Protein AF-A0A529MMJ0-F1 (afdb_monomer)

Structure (mmCIF, N/CA/C/O backbone):
data_AF-A0A529MMJ0-F1
#
_entry.id   AF-A0A529MMJ0-F1
#
loop_
_atom_site.group_PDB
_atom_site.id
_atom_site.type_symbol
_atom_site.label_atom_id
_atom_site.label_alt_id
_atom_site.label_comp_id
_atom_site.label_asym_id
_atom_site.label_entity_id
_atom_site.label_seq_id
_atom_site.pdbx_PDB_ins_code
_atom_site.Cartn_x
_atom_site.Cartn_y
_atom_site.Cartn_z
_atom_site.occupancy
_atom_site.B_iso_or_equiv
_atom_site.auth_seq_id
_atom_site.auth_comp_id
_atom_site.auth_asym_id
_atom_site.auth_atom_id
_atom_site.pdbx_PDB_model_num
ATOM 1 N N . ILE A 1 1 ? 1.155 5.588 1.147 1.00 91.12 1 ILE A N 1
ATOM 2 C CA . ILE A 1 1 ? 0.253 4.767 2.003 1.00 91.12 1 ILE A CA 1
ATOM 3 C C . ILE A 1 1 ? -0.084 3.428 1.357 1.00 91.12 1 ILE A C 1
ATOM 5 O O . ILE A 1 1 ? 0.559 2.470 1.730 1.00 91.12 1 ILE A O 1
ATOM 9 N N . LEU A 1 2 ? -1.007 3.308 0.387 1.00 94.44 2 LEU A N 1
ATOM 10 C CA . LEU A 1 2 ? -1.361 1.978 -0.161 1.00 94.44 2 LEU A CA 1
ATOM 11 C C . LEU A 1 2 ? -0.152 1.230 -0.742 1.00 94.44 2 LEU A C 1
ATOM 13 O O . LEU A 1 2 ? 0.080 0.087 -0.381 1.00 94.44 2 LEU A O 1
ATOM 17 N N . ARG A 1 3 ? 0.683 1.917 -1.533 1.00 91.31 3 ARG A N 1
ATOM 18 C CA . ARG A 1 3 ? 1.979 1.399 -2.005 1.00 91.31 3 ARG A CA 1
ATOM 19 C C . ARG A 1 3 ? 2.861 0.883 -0.861 1.00 91.31 3 ARG A C 1
ATOM 21 O O . ARG A 1 3 ? 3.504 -0.148 -0.989 1.00 91.31 3 ARG A O 1
ATOM 28 N N . ASP A 1 4 ? 2.902 1.622 0.242 1.00 89.62 4 ASP A N 1
ATOM 29 C CA . ASP A 1 4 ? 3.731 1.309 1.407 1.00 89.62 4 ASP A CA 1
ATOM 30 C C . ASP A 1 4 ? 3.208 0.108 2.191 1.00 89.62 4 ASP A C 1
ATOM 32 O O . ASP A 1 4 ? 3.997 -0.651 2.743 1.00 89.62 4 ASP A O 1
ATOM 36 N N . MET A 1 5 ? 1.887 -0.053 2.243 1.00 94.00 5 MET A N 1
ATOM 37 C CA . MET A 1 5 ? 1.242 -1.211 2.851 1.00 94.00 5 MET A CA 1
ATOM 38 C C . MET A 1 5 ? 1.456 -2.446 1.974 1.00 94.00 5 MET A C 1
ATOM 40 O O . MET A 1 5 ? 1.970 -3.439 2.463 1.00 94.00 5 MET A O 1
ATOM 44 N N . ILE A 1 6 ? 1.167 -2.338 0.673 1.00 94.00 6 ILE A N 1
ATOM 45 C CA . ILE A 1 6 ? 1.284 -3.428 -0.305 1.00 94.00 6 ILE A CA 1
ATOM 46 C C . ILE A 1 6 ? 2.733 -3.909 -0.417 1.00 94.00 6 ILE A C 1
ATOM 48 O O . ILE A 1 6 ? 3.012 -5.074 -0.195 1.00 94.00 6 ILE A O 1
ATOM 52 N N . PHE A 1 7 ? 3.683 -3.025 -0.733 1.00 89.94 7 PHE A N 1
ATOM 53 C CA . PHE A 1 7 ? 5.059 -3.440 -1.044 1.00 89.94 7 PHE A CA 1
ATOM 54 C C . PHE A 1 7 ? 6.037 -3.305 0.125 1.00 89.94 7 PHE A C 1
ATOM 56 O O . PHE A 1 7 ? 7.196 -3.708 0.011 1.00 89.94 7 PHE A O 1
ATOM 63 N N . GLY A 1 8 ? 5.621 -2.648 1.205 1.00 87.88 8 GLY A N 1
ATOM 64 C CA . GLY A 1 8 ? 6.449 -2.425 2.386 1.00 87.88 8 GLY A CA 1
ATOM 65 C C . GLY A 1 8 ? 5.962 -3.155 3.633 1.00 87.88 8 GLY A C 1
ATOM 66 O O . GLY A 1 8 ? 6.635 -3.032 4.653 1.00 87.88 8 GLY A O 1
ATOM 67 N N . GLY A 1 9 ? 4.813 -3.845 3.585 1.00 88.75 9 GLY A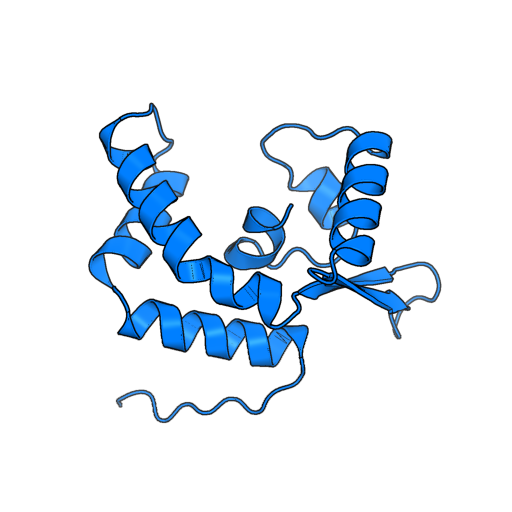 N 1
ATOM 68 C CA . GLY A 1 9 ? 4.238 -4.578 4.723 1.00 88.75 9 GLY A CA 1
ATOM 69 C C . GLY A 1 9 ? 3.905 -3.696 5.931 1.00 88.75 9 GLY A C 1
ATOM 70 O O . GLY A 1 9 ? 3.753 -4.183 7.047 1.00 88.75 9 GLY A O 1
ATOM 71 N N . ARG A 1 10 ? 3.843 -2.369 5.756 1.00 91.44 10 ARG A N 1
ATOM 72 C CA . ARG A 1 10 ? 3.678 -1.429 6.874 1.00 91.44 10 ARG A CA 1
ATOM 73 C C . ARG A 1 10 ? 2.225 -1.408 7.316 1.00 91.44 10 ARG A C 1
ATOM 75 O O . ARG A 1 10 ? 1.371 -0.929 6.577 1.00 91.44 10 ARG A O 1
ATOM 82 N N . ARG A 1 11 ? 1.942 -1.863 8.536 1.00 93.25 11 ARG A N 1
ATOM 83 C CA . ARG A 1 11 ? 0.561 -1.997 9.040 1.00 93.25 11 ARG A CA 1
ATOM 84 C C . ARG A 1 11 ? 0.272 -1.134 10.251 1.00 93.25 11 ARG A C 1
ATOM 86 O O . ARG A 1 11 ? -0.892 -0.914 10.581 1.00 93.25 11 ARG A O 1
ATOM 93 N N . HIS A 1 12 ? 1.299 -0.572 10.879 1.00 92.94 12 HIS A N 1
ATOM 94 C CA . HIS A 1 12 ? 1.130 0.340 12.002 1.00 92.94 12 HIS A CA 1
ATOM 95 C C . HIS A 1 12 ? 1.359 1.800 11.609 1.00 92.94 12 HIS A C 1
ATOM 97 O O . HIS A 1 12 ? 2.192 2.130 10.766 1.00 92.94 12 HIS A O 1
ATOM 103 N N . PHE A 1 13 ? 0.665 2.714 12.296 1.00 92.31 13 PHE A N 1
ATOM 104 C CA . PHE A 1 13 ? 0.787 4.157 12.053 1.00 92.31 13 PHE A CA 1
ATOM 105 C C . PHE A 1 13 ? 2.240 4.651 12.114 1.00 92.31 13 PHE A C 1
ATOM 107 O O . PHE A 1 13 ? 2.678 5.399 11.247 1.00 92.31 13 PHE A O 1
ATOM 114 N N . ARG A 1 14 ? 3.005 4.209 13.122 1.00 90.62 14 ARG A N 1
ATOM 115 C CA . ARG A 1 14 ? 4.411 4.613 13.295 1.00 90.62 14 ARG A CA 1
ATOM 116 C C . ARG A 1 14 ? 5.310 4.097 12.176 1.00 90.62 14 ARG A C 1
ATOM 118 O O . ARG A 1 14 ? 6.212 4.814 11.763 1.00 90.62 14 ARG A O 1
ATOM 125 N N . GLU A 1 15 ? 5.061 2.888 11.684 1.00 91.69 15 GLU A N 1
ATOM 126 C CA . GLU A 1 15 ? 5.812 2.318 10.562 1.00 91.69 15 GLU A CA 1
ATOM 127 C C . GLU A 1 15 ? 5.535 3.100 9.285 1.00 91.69 15 GLU A C 1
ATOM 129 O O . GLU A 1 15 ? 6.467 3.455 8.574 1.00 91.69 15 GLU A O 1
ATOM 134 N N . MET A 1 16 ? 4.267 3.427 9.020 1.00 91.81 16 MET A N 1
ATOM 135 C CA . MET A 1 16 ? 3.884 4.243 7.867 1.00 91.81 16 MET A CA 1
ATOM 136 C C . MET A 1 16 ? 4.441 5.666 7.947 1.00 91.81 16 MET A C 1
ATOM 138 O O . MET A 1 16 ? 4.878 6.200 6.933 1.00 91.81 16 MET A O 1
ATOM 142 N N . LEU A 1 17 ? 4.457 6.269 9.138 1.00 91.44 17 LEU A N 1
ATOM 143 C CA . LEU A 1 17 ? 5.017 7.602 9.347 1.00 91.44 17 LEU A CA 1
ATOM 144 C C . LEU A 1 17 ? 6.532 7.618 9.112 1.00 91.44 17 LEU A C 1
ATOM 146 O O . LEU A 1 17 ? 7.029 8.448 8.359 1.00 91.44 17 LEU A O 1
ATOM 150 N N . ASN A 1 18 ? 7.256 6.683 9.730 1.00 88.12 18 ASN A N 1
ATOM 151 C CA . ASN A 1 18 ? 8.718 6.645 9.673 1.00 88.12 18 ASN A CA 1
ATOM 152 C C . ASN A 1 18 ? 9.247 6.085 8.345 1.00 88.12 18 ASN A C 1
ATOM 154 O O . ASN A 1 18 ? 10.334 6.452 7.915 1.00 88.12 18 ASN A O 1
ATOM 158 N N . GLY A 1 19 ? 8.496 5.185 7.709 1.00 80.88 19 GLY A N 1
ATOM 159 C CA . GLY A 1 19 ? 8.851 4.553 6.439 1.00 80.88 19 GLY A CA 1
ATOM 160 C C . GLY A 1 19 ? 8.375 5.320 5.204 1.00 80.88 19 GLY A C 1
ATOM 161 O O . GLY A 1 19 ? 8.521 4.820 4.090 1.00 80.88 19 GLY A O 1
ATOM 162 N N . SER A 1 20 ? 7.774 6.501 5.377 1.00 77.81 20 SER A N 1
ATOM 163 C CA . SER A 1 20 ? 7.348 7.349 4.266 1.00 77.81 20 SER A CA 1
ATOM 164 C C . SER A 1 20 ? 8.556 8.014 3.613 1.00 77.81 20 SER A C 1
ATOM 166 O O . SER A 1 20 ? 9.067 9.007 4.126 1.00 77.81 20 SER A O 1
ATOM 168 N N . ILE A 1 21 ? 8.939 7.540 2.426 1.00 73.56 21 ILE A N 1
ATOM 169 C CA . ILE A 1 21 ? 10.027 8.122 1.618 1.00 73.56 21 ILE A CA 1
ATOM 170 C C . ILE A 1 21 ? 9.789 9.621 1.356 1.00 73.56 21 ILE A C 1
ATOM 172 O O . ILE A 1 21 ? 10.716 10.420 1.368 1.00 73.56 21 ILE A O 1
ATOM 176 N N . GLU A 1 22 ? 8.528 10.013 1.181 1.00 74.25 22 GLU A N 1
ATOM 177 C CA . GLU A 1 22 ? 8.112 11.387 0.869 1.00 74.25 22 GLU A CA 1
ATOM 178 C C . GLU A 1 22 ? 8.040 12.308 2.104 1.00 74.25 22 GLU A C 1
ATOM 180 O O . GLU A 1 22 ? 7.696 13.479 1.971 1.00 74.25 22 GLU A O 1
ATOM 185 N N . GLY A 1 23 ? 8.324 11.798 3.311 1.00 83.75 23 GLY A N 1
ATOM 186 C CA . GLY A 1 23 ? 8.264 12.585 4.548 1.00 83.75 23 GLY A CA 1
ATOM 187 C C . GLY A 1 23 ? 6.861 13.100 4.897 1.00 83.75 23 GLY A C 1
ATOM 188 O O . GLY A 1 23 ? 6.673 14.293 5.138 1.00 83.75 23 GLY A O 1
ATOM 189 N N . ILE A 1 24 ? 5.854 12.220 4.921 1.00 89.25 24 ILE A N 1
ATOM 190 C CA . ILE A 1 24 ? 4.470 12.604 5.224 1.00 89.25 24 ILE A CA 1
ATOM 191 C C . ILE A 1 24 ? 4.321 13.152 6.655 1.00 89.25 24 ILE A C 1
ATOM 193 O O . ILE A 1 24 ? 4.767 12.546 7.628 1.00 89.25 24 ILE A O 1
ATOM 197 N N . ALA A 1 25 ? 3.632 14.285 6.805 1.00 93.94 25 ALA A N 1
ATOM 198 C CA . ALA A 1 25 ? 3.272 14.808 8.121 1.00 93.94 25 ALA A CA 1
ATOM 199 C C . ALA A 1 25 ? 2.219 13.916 8.812 1.00 93.94 25 ALA A C 1
ATOM 201 O O . ALA A 1 25 ? 1.332 13.355 8.164 1.00 93.94 25 ALA A O 1
ATOM 202 N N . SER A 1 26 ? 2.276 13.811 10.143 1.00 93.81 26 SER A N 1
ATOM 203 C CA . SER A 1 26 ? 1.424 12.897 10.924 1.00 93.81 26 SER A CA 1
ATOM 204 C C . SER A 1 26 ? -0.077 13.178 10.785 1.00 93.81 26 SER A C 1
ATOM 206 O O . SER A 1 26 ? -0.868 12.243 10.667 1.00 93.81 26 SER A O 1
ATOM 208 N N . ASN A 1 27 ? -0.477 14.450 10.750 1.00 94.69 27 ASN A N 1
ATOM 209 C CA . ASN A 1 27 ? -1.866 14.862 10.542 1.00 94.69 27 ASN A CA 1
ATOM 210 C C . ASN A 1 27 ? -2.374 14.485 9.141 1.00 94.69 27 ASN A C 1
ATOM 212 O O . ASN A 1 27 ? -3.490 13.989 9.011 1.00 94.69 27 ASN A O 1
ATOM 216 N N . ILE A 1 28 ? -1.542 14.654 8.111 1.00 95.62 28 ILE A N 1
ATOM 217 C CA . ILE A 1 28 ? -1.868 14.272 6.733 1.00 95.62 28 ILE A CA 1
ATOM 218 C C . ILE A 1 28 ? -1.974 12.752 6.605 1.00 95.62 28 ILE A C 1
ATOM 220 O O . ILE A 1 28 ? -2.881 12.254 5.940 1.00 95.62 28 ILE A O 1
ATOM 224 N N . LEU A 1 29 ? -1.085 11.999 7.257 1.00 95.19 29 LEU A N 1
ATOM 225 C CA . LEU A 1 29 ? -1.182 10.541 7.303 1.00 95.19 29 LEU A CA 1
ATOM 226 C C . LEU A 1 29 ? -2.495 10.097 7.959 1.00 95.19 29 LEU A C 1
ATOM 228 O O . LEU A 1 29 ? -3.194 9.250 7.408 1.00 95.19 29 LEU A O 1
ATOM 232 N N . ALA A 1 30 ? -2.849 10.689 9.103 1.00 95.38 30 ALA A N 1
ATOM 233 C CA . ALA A 1 30 ? 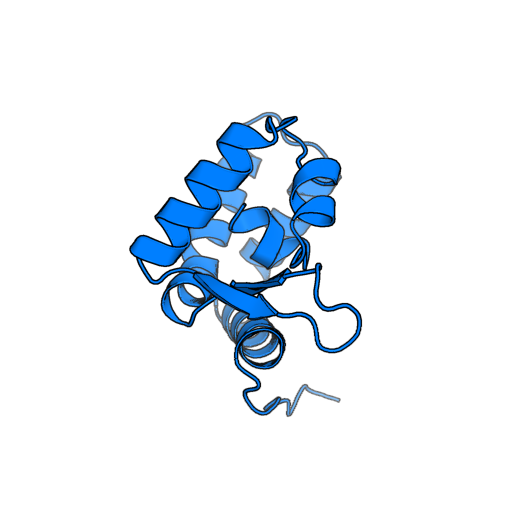-4.088 10.377 9.807 1.00 95.38 30 ALA A CA 1
ATOM 234 C C . ALA A 1 30 ? -5.332 10.664 8.948 1.00 95.38 30 ALA A C 1
ATOM 236 O O . ALA A 1 30 ? -6.212 9.808 8.852 1.00 95.38 30 ALA A O 1
ATOM 237 N N . ASP A 1 31 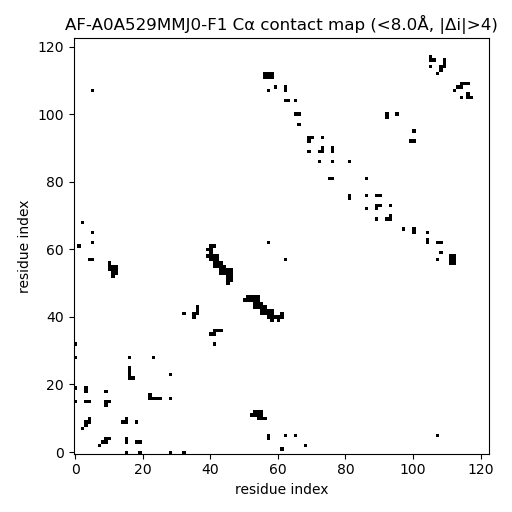? -5.378 11.822 8.285 1.00 97.25 31 ASP A N 1
ATOM 238 C CA . ASP A 1 31 ? -6.482 12.208 7.399 1.00 97.25 31 ASP A CA 1
ATOM 239 C C . ASP A 1 31 ? -6.618 11.260 6.199 1.00 97.25 31 ASP A C 1
ATOM 241 O O . ASP A 1 31 ? -7.697 10.739 5.913 1.00 97.25 31 ASP A O 1
ATOM 245 N N . ARG A 1 32 ? -5.502 10.929 5.541 1.00 96.62 32 ARG A N 1
ATOM 246 C CA . ARG A 1 32 ? -5.515 10.004 4.401 1.00 96.62 32 ARG A CA 1
ATOM 247 C C . ARG A 1 32 ? -5.904 8.585 4.802 1.00 96.62 32 ARG A C 1
ATOM 249 O O . ARG A 1 32 ? -6.641 7.942 4.061 1.00 96.62 32 ARG A O 1
ATOM 256 N N . LEU A 1 33 ? -5.442 8.095 5.954 1.00 96.75 33 LEU A N 1
ATOM 257 C CA . LEU A 1 33 ? -5.869 6.796 6.482 1.00 96.75 33 LEU A CA 1
ATOM 258 C C . LEU A 1 33 ? -7.368 6.794 6.777 1.00 96.75 33 LEU A C 1
ATOM 260 O O . LEU A 1 33 ? -8.052 5.843 6.408 1.00 96.75 33 LEU A O 1
ATOM 264 N N . LYS A 1 34 ? -7.889 7.867 7.386 1.00 97.31 34 LYS A N 1
ATOM 265 C CA . LYS A 1 34 ? -9.327 8.035 7.616 1.00 97.31 34 LYS A CA 1
ATOM 266 C C . LYS A 1 34 ? -10.109 7.957 6.307 1.00 97.31 34 LYS A C 1
ATOM 268 O O . LYS A 1 34 ? -11.012 7.136 6.198 1.00 97.31 34 LYS A O 1
ATOM 273 N N . ARG A 1 35 ? -9.696 8.717 5.293 1.00 98.19 35 ARG A N 1
ATOM 274 C CA . ARG A 1 35 ? -10.338 8.709 3.976 1.00 98.19 35 ARG A CA 1
ATOM 275 C C . ARG A 1 35 ? -10.292 7.338 3.299 1.00 98.19 35 ARG A C 1
ATOM 277 O O . ARG A 1 35 ? -11.270 6.921 2.694 1.00 98.19 35 ARG A O 1
ATOM 284 N N . LEU A 1 36 ? -9.172 6.621 3.391 1.00 98.19 36 LEU A N 1
ATOM 285 C CA . LEU A 1 36 ? -9.056 5.273 2.826 1.00 98.19 36 LEU A CA 1
ATOM 286 C C . LEU A 1 36 ? -9.967 4.259 3.537 1.00 98.19 36 LEU A C 1
ATOM 288 O O . LEU A 1 36 ? -10.494 3.366 2.879 1.00 98.19 36 LEU A O 1
ATOM 292 N N . MET A 1 37 ? -10.190 4.405 4.847 1.00 97.81 37 MET A N 1
ATOM 293 C CA . MET A 1 37 ? -11.180 3.597 5.572 1.00 97.81 37 MET A CA 1
ATOM 294 C C . MET A 1 37 ? -12.614 3.950 5.160 1.00 97.81 37 MET A C 1
ATOM 296 O O . MET A 1 37 ? -13.418 3.055 4.934 1.00 97.81 37 MET A O 1
ATOM 300 N N . GLU A 1 38 ? -12.931 5.239 5.005 1.00 98.12 38 GLU A N 1
ATOM 301 C CA . GLU A 1 38 ? -14.249 5.696 4.532 1.00 98.12 38 GLU A CA 1
ATOM 302 C C . GLU A 1 38 ? -14.569 5.196 3.117 1.00 98.12 38 GLU A C 1
ATOM 304 O O . GLU A 1 38 ? -15.713 4.870 2.818 1.00 98.12 38 GLU A O 1
ATOM 309 N N . LEU A 1 39 ? -13.552 5.087 2.258 1.00 98.25 39 LEU A N 1
ATOM 310 C CA . LEU A 1 39 ? -13.670 4.504 0.919 1.00 98.25 39 LEU A CA 1
ATOM 311 C C . LEU A 1 39 ? -13.745 2.969 0.922 1.00 98.25 39 LEU A C 1
ATOM 313 O O . LEU A 1 39 ? -13.857 2.376 -0.146 1.00 98.25 39 LEU A O 1
ATOM 317 N N . GLY A 1 40 ? -13.644 2.320 2.085 1.00 97.94 40 GLY A N 1
ATOM 318 C CA . GLY A 1 40 ? -13.649 0.863 2.197 1.00 97.94 40 GLY A CA 1
ATOM 319 C C . GLY A 1 40 ? -12.380 0.196 1.668 1.00 97.94 40 GLY A C 1
ATOM 320 O O . GLY A 1 40 ? -12.390 -1.002 1.426 1.00 97.94 40 GLY A O 1
ATOM 321 N N . MET A 1 41 ? -11.286 0.943 1.490 1.00 98.31 41 MET A N 1
ATOM 322 C CA . MET A 1 41 ? -10.008 0.392 1.028 1.00 98.31 41 MET A CA 1
ATOM 323 C C . MET A 1 41 ? -9.194 -0.210 2.174 1.00 98.31 41 MET A C 1
ATOM 325 O O . MET A 1 41 ? -8.441 -1.158 1.950 1.00 98.31 41 MET A O 1
ATOM 329 N N . LEU A 1 42 ? -9.353 0.311 3.392 1.00 98.31 42 LEU A N 1
ATOM 330 C CA . LEU A 1 42 ? -8.655 -0.156 4.588 1.00 98.31 42 LEU A CA 1
ATOM 331 C C . LEU A 1 42 ? -9.629 -0.495 5.713 1.00 98.31 42 LEU A C 1
ATOM 333 O O . LEU A 1 42 ? -10.653 0.164 5.877 1.00 98.31 42 LEU A O 1
ATOM 337 N N . THR A 1 43 ? -9.244 -1.450 6.553 1.00 97.19 43 THR A N 1
ATOM 338 C CA . THR A 1 43 ? -9.853 -1.671 7.869 1.00 97.19 43 THR A CA 1
ATOM 339 C C . THR A 1 43 ? -8.864 -1.328 8.978 1.00 97.19 43 THR A C 1
ATOM 341 O O . THR A 1 43 ? -7.653 -1.233 8.754 1.00 97.19 43 THR A O 1
ATOM 344 N N . LYS A 1 44 ? -9.388 -1.108 10.186 1.00 95.25 44 LYS A N 1
ATOM 345 C CA . LYS A 1 44 ? -8.605 -0.834 11.391 1.00 95.25 44 LYS A CA 1
ATOM 346 C C . LYS A 1 44 ? -9.080 -1.741 12.518 1.00 95.25 44 LYS A C 1
ATOM 348 O O . LYS A 1 44 ? -10.271 -1.762 12.817 1.00 95.25 44 LYS A O 1
ATOM 353 N N . ALA A 1 45 ? -8.143 -2.427 13.156 1.00 91.38 45 ALA A N 1
ATOM 354 C CA . ALA A 1 45 ? -8.372 -3.216 14.361 1.00 91.38 45 ALA A CA 1
ATOM 355 C C . ALA A 1 45 ? -7.404 -2.786 15.469 1.00 91.38 45 ALA A C 1
ATOM 357 O O . ALA A 1 45 ? -6.321 -2.263 15.188 1.00 91.38 45 ALA A O 1
ATOM 358 N N . ASP A 1 46 ? -7.792 -3.004 16.723 1.00 87.06 46 ASP A N 1
ATOM 359 C CA . ASP A 1 46 ? -6.875 -2.858 17.851 1.00 87.06 46 ASP A CA 1
ATOM 360 C C . ASP A 1 46 ? -5.846 -3.993 17.827 1.00 87.06 46 ASP A C 1
ATOM 362 O O . ASP A 1 46 ? -6.164 -5.140 17.511 1.00 87.06 46 ASP A O 1
ATOM 366 N N . ASP A 1 47 ? -4.600 -3.673 18.156 1.00 75.88 47 ASP A N 1
ATOM 367 C CA . ASP A 1 47 ? -3.518 -4.645 18.247 1.00 75.88 47 ASP A CA 1
ATOM 368 C C . ASP A 1 47 ? -3.681 -5.489 19.527 1.00 75.88 47 ASP A C 1
ATOM 370 O O . ASP A 1 47 ? -3.658 -4.930 20.635 1.00 75.88 47 ASP A O 1
ATOM 374 N N . PRO A 1 48 ? -3.801 -6.826 19.416 1.00 70.75 48 PRO A N 1
ATOM 375 C CA . PRO A 1 48 ? -3.960 -7.711 20.570 1.00 70.75 48 PRO A CA 1
ATOM 376 C C . PRO A 1 48 ? -2.806 -7.621 21.578 1.00 70.75 48 PRO A C 1
ATOM 378 O O . PRO A 1 48 ? -3.007 -7.871 22.766 1.00 70.75 48 PRO A O 1
ATOM 381 N N . SER A 1 49 ? -1.604 -7.251 21.122 1.00 71.44 49 SER A N 1
ATOM 382 C CA . SER A 1 49 ? -0.406 -7.140 21.958 1.00 71.44 49 SER A CA 1
ATOM 383 C C . SER A 1 49 ? -0.332 -5.822 22.733 1.00 71.44 49 SER A C 1
ATOM 385 O O . SER A 1 49 ? 0.313 -5.751 23.781 1.00 71.44 49 SER A O 1
ATOM 387 N N . HIS A 1 50 ? -0.985 -4.761 22.246 1.00 67.31 50 HIS A N 1
ATOM 388 C CA . HIS A 1 50 ? -0.923 -3.442 22.863 1.00 67.31 50 HIS A CA 1
ATOM 389 C C . HIS A 1 50 ? -2.149 -2.601 22.492 1.00 67.31 50 HIS A C 1
ATOM 391 O O . HIS A 1 50 ? -2.197 -2.018 21.415 1.00 67.31 50 HIS A O 1
ATOM 397 N N . LYS A 1 51 ? -3.082 -2.404 23.434 1.00 60.88 51 LYS A N 1
ATOM 398 C CA . LYS A 1 51 ? -4.383 -1.712 23.237 1.00 60.88 51 LYS A CA 1
ATOM 399 C C . LYS A 1 51 ? -4.338 -0.288 22.650 1.00 60.88 51 LYS A C 1
ATOM 401 O O . LYS A 1 51 ? -5.376 0.280 22.347 1.00 60.88 51 LYS A O 1
ATOM 406 N N . GLN A 1 52 ? -3.160 0.324 22.547 1.00 63.19 52 GLN A N 1
ATOM 407 C CA . GLN A 1 52 ? -2.972 1.652 21.936 1.00 63.19 52 GLN A CA 1
ATOM 408 C C . GLN A 1 52 ? -2.404 1.598 20.511 1.00 63.19 52 GLN A C 1
ATOM 410 O O . GLN A 1 52 ? -2.303 2.629 19.848 1.00 63.19 52 GLN A O 1
ATOM 415 N N . LYS A 1 53 ? -1.989 0.419 20.040 1.00 78.75 53 LYS A N 1
ATOM 416 C CA . LYS A 1 53 ? -1.563 0.217 18.661 1.00 78.75 53 LYS A CA 1
ATOM 417 C C . LYS A 1 53 ? -2.776 -0.222 17.860 1.00 78.75 53 LYS A C 1
ATOM 419 O O . LYS A 1 53 ? -3.547 -1.065 18.294 1.00 78.75 53 LYS A O 1
ATOM 424 N N . ALA A 1 54 ? -2.931 0.377 16.692 1.00 88.50 54 ALA A N 1
ATOM 425 C CA . ALA A 1 54 ? -3.890 -0.077 15.708 1.00 88.50 54 ALA A CA 1
ATOM 426 C C . ALA A 1 54 ? -3.143 -0.779 14.577 1.00 88.50 54 ALA A C 1
ATOM 428 O O . ALA A 1 54 ? -2.051 -0.341 14.190 1.00 88.50 54 ALA A O 1
ATOM 429 N N . ILE A 1 55 ? -3.751 -1.839 14.062 1.00 93.56 55 ILE A N 1
ATOM 430 C CA . ILE A 1 55 ? -3.338 -2.535 12.850 1.00 93.56 55 ILE A CA 1
ATOM 431 C C . ILE A 1 55 ? -4.268 -2.069 11.735 1.00 93.56 55 ILE A C 1
ATOM 433 O O . ILE A 1 55 ? -5.491 -2.177 11.848 1.00 93.56 55 ILE A O 1
ATOM 437 N N . TYR A 1 56 ? -3.680 -1.537 10.670 1.00 96.12 56 TYR A N 1
ATOM 438 C CA . TYR A 1 56 ? -4.378 -1.247 9.428 1.00 96.12 56 TYR A CA 1
ATOM 439 C C . TYR A 1 56 ? -4.221 -2.437 8.481 1.00 96.12 56 TYR A C 1
ATOM 441 O O . TYR A 1 56 ? -3.114 -2.955 8.300 1.00 96.12 56 TYR A O 1
ATOM 449 N N . SER A 1 57 ? -5.320 -2.862 7.866 1.00 97.50 57 SER A N 1
ATOM 450 C CA . SER A 1 57 ? -5.323 -3.973 6.913 1.00 97.50 57 SER A CA 1
ATOM 451 C C . SER A 1 57 ? -5.891 -3.533 5.574 1.00 97.50 57 SER A C 1
ATOM 453 O O . SER A 1 57 ? -6.843 -2.752 5.527 1.00 97.50 57 SER A O 1
ATOM 455 N N . LEU A 1 58 ? -5.297 -4.031 4.490 1.00 98.38 58 LEU A N 1
ATOM 456 C CA . LEU A 1 58 ? -5.858 -3.889 3.154 1.00 98.38 58 LEU A CA 1
ATOM 457 C C . LEU A 1 58 ? -7.167 -4.675 3.070 1.00 98.38 58 LEU A C 1
ATOM 459 O O . LEU A 1 58 ? -7.289 -5.760 3.631 1.00 98.38 58 LEU A O 1
ATOM 463 N N . THR A 1 59 ? -8.143 -4.121 2.366 1.00 98.50 59 THR A N 1
ATOM 464 C CA . THR A 1 59 ? -9.323 -4.871 1.920 1.00 98.50 59 THR A CA 1
ATOM 465 C C . THR A 1 59 ? -9.052 -5.525 0.573 1.00 98.50 59 THR A C 1
ATOM 467 O O . THR A 1 59 ? -8.111 -5.142 -0.124 1.00 98.50 59 THR A O 1
ATOM 470 N N . GLU A 1 60 ? -9.937 -6.429 0.153 1.00 98.12 60 GLU A N 1
ATOM 471 C CA . GLU A 1 60 ? -9.901 -6.994 -1.200 1.00 98.12 60 GLU A CA 1
ATOM 472 C C . GLU A 1 60 ? -9.864 -5.895 -2.276 1.00 98.12 60 GLU A C 1
ATOM 474 O O . GLU A 1 60 ? -9.054 -5.941 -3.198 1.00 98.12 60 GLU A O 1
ATOM 479 N N . MET A 1 61 ? -10.654 -4.828 -2.102 1.00 98.25 61 MET A N 1
ATOM 480 C CA . MET A 1 61 ? -10.646 -3.678 -3.010 1.00 98.25 61 MET A CA 1
ATOM 481 C C . MET A 1 61 ? -9.243 -3.077 -3.170 1.00 98.25 61 MET A C 1
ATOM 483 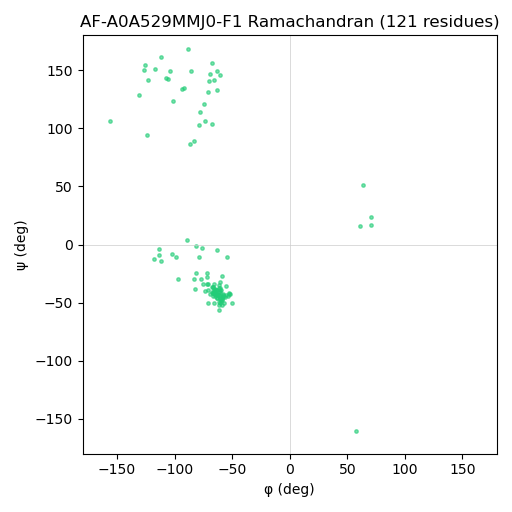O O . MET A 1 61 ? -8.835 -2.761 -4.282 1.00 98.25 61 MET A O 1
ATOM 487 N N . ALA A 1 62 ? -8.491 -2.919 -2.080 1.00 98.25 62 ALA A N 1
ATOM 488 C CA . ALA A 1 62 ? -7.140 -2.373 -2.151 1.00 98.25 62 ALA A CA 1
ATOM 489 C C . ALA A 1 62 ? -6.113 -3.377 -2.700 1.00 98.25 62 ALA A C 1
ATOM 491 O O . ALA A 1 62 ? -5.189 -2.960 -3.396 1.00 98.25 62 ALA A O 1
ATOM 492 N N . ILE A 1 63 ? -6.273 -4.675 -2.421 1.00 98.38 63 ILE A N 1
ATOM 493 C CA . ILE A 1 63 ? -5.385 -5.739 -2.920 1.00 98.38 63 ILE A CA 1
ATOM 494 C C . ILE A 1 63 ? -5.456 -5.829 -4.448 1.00 98.38 63 ILE A C 1
ATOM 496 O O . ILE A 1 63 ? -4.422 -5.853 -5.112 1.00 98.38 63 ILE A O 1
ATOM 500 N N . THR A 1 64 ? -6.657 -5.743 -5.027 1.00 97.75 64 THR A N 1
ATOM 501 C CA . THR A 1 64 ? -6.853 -5.766 -6.492 1.00 97.75 64 THR A CA 1
ATOM 502 C C . THR A 1 64 ? -6.210 -4.588 -7.245 1.00 97.75 64 THR A C 1
ATOM 504 O O . THR A 1 64 ? -6.194 -4.577 -8.475 1.00 97.75 64 THR A O 1
ATOM 507 N N . LEU A 1 65 ? -5.624 -3.601 -6.549 1.00 97.81 65 LEU A N 1
ATOM 508 C CA . LEU A 1 65 ? -4.840 -2.526 -7.170 1.00 97.81 65 LEU A CA 1
ATOM 509 C C . LEU A 1 65 ? -3.417 -2.949 -7.565 1.00 97.81 65 LEU A C 1
ATOM 511 O O . LEU A 1 65 ? -2.745 -2.181 -8.258 1.00 97.81 65 LEU A O 1
ATOM 515 N N . VAL A 1 66 ? -2.940 -4.126 -7.147 1.00 96.94 66 VAL A N 1
ATOM 516 C CA . VAL A 1 66 ? -1.576 -4.608 -7.441 1.00 96.94 66 VAL A CA 1
ATOM 517 C C . VAL A 1 66 ? -1.218 -4.512 -8.935 1.00 96.94 66 VAL A C 1
ATOM 519 O O . VAL A 1 66 ? -0.197 -3.884 -9.231 1.00 96.94 66 VAL A O 1
ATOM 522 N N . PRO A 1 67 ? -2.034 -5.005 -9.893 1.00 96.88 67 PRO A N 1
ATOM 523 C CA . PRO A 1 67 ? -1.717 -4.898 -11.321 1.00 96.88 67 PRO A CA 1
ATOM 524 C C . PRO A 1 67 ? -1.564 -3.448 -11.799 1.00 96.88 67 PRO A C 1
ATOM 526 O O . PRO A 1 67 ? -0.657 -3.116 -12.561 1.00 96.88 67 PRO A O 1
ATOM 529 N N . ILE A 1 68 ? -2.416 -2.546 -11.300 1.00 96.88 68 ILE A N 1
ATOM 530 C CA . ILE A 1 68 ? -2.367 -1.118 -11.647 1.00 96.88 68 ILE A CA 1
ATOM 531 C C . ILE A 1 68 ? -1.067 -0.495 -11.131 1.00 96.88 68 ILE A C 1
ATOM 533 O O . ILE A 1 68 ? -0.414 0.267 -11.845 1.00 96.88 68 ILE A O 1
ATOM 537 N N . MET A 1 69 ? -0.662 -0.830 -9.903 1.00 94.81 69 MET A N 1
ATOM 538 C CA . MET A 1 69 ? 0.591 -0.339 -9.330 1.00 94.81 69 MET A CA 1
ATOM 539 C C . MET A 1 69 ? 1.822 -0.903 -10.044 1.00 94.81 69 MET A C 1
ATOM 541 O O . MET A 1 69 ? 2.792 -0.166 -10.221 1.00 94.81 69 MET A O 1
ATOM 545 N N . ALA A 1 70 ? 1.784 -2.166 -10.479 1.00 94.25 70 ALA A N 1
ATOM 546 C CA . ALA A 1 70 ? 2.852 -2.779 -11.265 1.00 94.25 70 ALA A CA 1
ATOM 547 C C . ALA A 1 70 ? 3.050 -2.039 -12.595 1.00 94.25 70 ALA A C 1
ATOM 549 O O . ALA A 1 70 ? 4.160 -1.602 -12.898 1.00 94.25 70 ALA A O 1
ATOM 550 N N . HIS A 1 71 ? 1.966 -1.794 -13.338 1.00 95.38 71 HIS A N 1
ATOM 551 C CA . HIS A 1 71 ? 2.023 -1.025 -14.583 1.00 95.38 71 HIS A CA 1
ATOM 552 C C . HIS A 1 71 ? 2.500 0.413 -14.376 1.00 95.38 71 HIS A C 1
ATOM 554 O O . HIS A 1 71 ? 3.312 0.914 -15.154 1.00 95.38 71 HIS A O 1
ATOM 560 N N . LEU A 1 72 ? 2.040 1.077 -13.313 1.00 94.25 72 LEU A N 1
ATOM 561 C CA . LEU A 1 72 ? 2.499 2.425 -12.987 1.00 94.25 72 LEU A CA 1
ATOM 562 C C . LEU A 1 72 ? 4.000 2.447 -12.655 1.00 94.25 72 LEU A C 1
ATOM 564 O O . LEU A 1 72 ? 4.708 3.366 -13.065 1.00 94.25 72 LEU A O 1
ATOM 568 N N . GLY A 1 73 ? 4.490 1.429 -11.942 1.00 91.44 73 GLY A N 1
ATOM 569 C CA . GLY A 1 73 ? 5.910 1.250 -11.645 1.00 91.44 73 GLY A CA 1
ATOM 570 C C . GLY A 1 73 ? 6.749 1.026 -12.903 1.00 91.44 73 GLY A C 1
ATOM 571 O O . GLY A 1 73 ? 7.767 1.695 -13.072 1.00 91.44 73 GLY A O 1
ATOM 572 N N . ALA A 1 74 ? 6.297 0.149 -13.802 1.00 92.62 74 ALA A N 1
ATOM 573 C CA . ALA A 1 74 ? 6.944 -0.119 -15.087 1.00 92.62 74 ALA A CA 1
ATOM 574 C C . ALA A 1 74 ? 7.052 1.150 -15.946 1.00 92.62 74 ALA A C 1
ATOM 576 O O . ALA A 1 74 ? 8.131 1.499 -16.423 1.00 92.62 74 ALA A O 1
ATOM 577 N N . TRP A 1 75 ? 5.956 1.909 -16.059 1.00 94.69 75 TRP A N 1
ATOM 578 C CA . TRP A 1 75 ? 5.963 3.206 -16.735 1.00 94.69 75 TRP A CA 1
ATOM 579 C C . TRP A 1 75 ? 6.953 4.183 -16.084 1.00 94.69 75 TRP A C 1
ATOM 581 O O . TRP A 1 75 ? 7.764 4.800 -16.775 1.00 94.69 75 TRP A O 1
ATOM 591 N N . GLY A 1 76 ? 6.928 4.298 -14.753 1.00 91.94 76 GLY A N 1
ATOM 592 C CA . GLY A 1 76 ? 7.821 5.191 -14.014 1.00 91.94 76 GLY A CA 1
ATOM 593 C C . GLY A 1 76 ? 9.298 4.857 -14.224 1.00 91.94 76 GLY A C 1
ATOM 594 O O . GLY A 1 76 ? 10.104 5.771 -14.368 1.00 91.94 76 GLY A O 1
ATOM 595 N N . ARG A 1 77 ? 9.644 3.567 -14.320 1.00 90.88 77 ARG A N 1
ATOM 596 C CA . ARG A 1 77 ? 11.012 3.092 -14.584 1.00 90.88 77 ARG A CA 1
ATOM 597 C C . ARG A 1 77 ? 11.570 3.587 -15.922 1.00 90.88 77 ARG A C 1
ATOM 599 O O . ARG A 1 77 ? 12.768 3.815 -16.026 1.00 90.88 77 ARG A O 1
ATOM 606 N N . VAL A 1 78 ? 10.713 3.763 -16.930 1.00 90.69 78 VAL A N 1
ATOM 607 C CA . VAL A 1 78 ? 11.115 4.220 -18.272 1.00 90.69 78 VAL A CA 1
ATOM 608 C C . VAL A 1 78 ? 11.258 5.743 -18.342 1.00 90.69 78 VAL A C 1
ATOM 610 O O . VAL A 1 78 ? 12.150 6.243 -19.024 1.00 90.69 78 VAL A O 1
ATOM 613 N N . TRP A 1 79 ? 10.379 6.487 -17.665 1.00 92.62 79 TRP A N 1
ATOM 614 C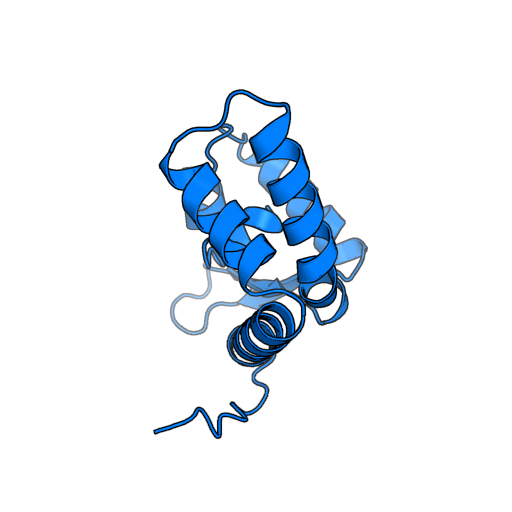 CA . TRP A 1 79 ? 10.214 7.927 -17.911 1.00 92.62 79 TRP A CA 1
ATOM 615 C C . TRP A 1 79 ? 10.662 8.844 -16.771 1.00 92.62 79 TRP A C 1
ATOM 617 O O . TRP A 1 79 ? 10.791 10.049 -16.988 1.00 92.62 79 TRP A O 1
ATOM 627 N N . LEU A 1 80 ? 10.880 8.319 -15.565 1.00 89.56 80 LEU A N 1
ATOM 628 C CA . LEU A 1 80 ? 11.233 9.112 -14.388 1.00 89.56 80 LEU A CA 1
ATOM 629 C C . LEU A 1 80 ? 12.623 8.736 -13.860 1.00 89.56 80 LEU A C 1
ATOM 631 O O . LEU A 1 80 ? 13.039 7.584 -13.977 1.00 89.56 80 LEU A O 1
ATOM 635 N N . PRO A 1 81 ? 13.340 9.679 -13.220 1.00 82.19 81 PRO A N 1
ATOM 636 C CA . PRO A 1 81 ? 14.540 9.347 -12.469 1.00 82.19 81 PRO A CA 1
ATOM 637 C C . PRO A 1 81 ? 14.145 8.507 -11.247 1.00 82.19 81 PRO A C 1
ATOM 639 O O . PRO A 1 81 ? 13.610 9.019 -10.264 1.00 82.19 81 PRO A O 1
ATOM 642 N N . VAL A 1 82 ? 14.385 7.202 -11.323 1.00 79.12 82 VAL A N 1
ATOM 643 C CA . VAL A 1 82 ? 14.109 6.238 -10.254 1.00 79.12 82 VAL A CA 1
ATOM 644 C C . VAL A 1 82 ? 15.416 5.771 -9.618 1.00 79.12 82 VAL A C 1
ATOM 646 O O . VAL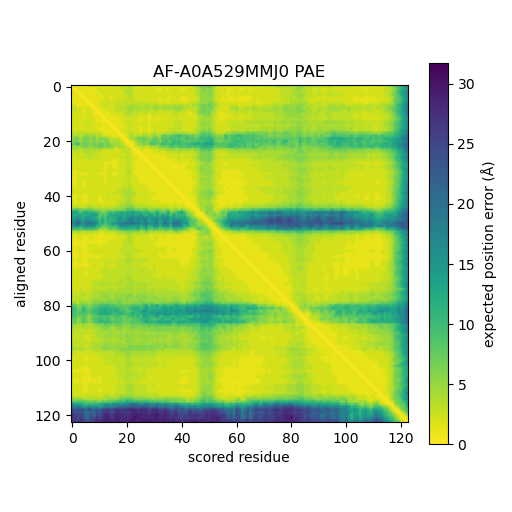 A 1 82 ? 16.429 5.623 -10.299 1.00 79.12 82 VAL A O 1
ATOM 649 N N . SER A 1 83 ? 15.418 5.547 -8.301 1.00 77.50 83 SER A N 1
ATOM 650 C CA . SER A 1 83 ? 16.557 4.891 -7.653 1.00 77.50 83 SER A CA 1
ATOM 651 C C . SER A 1 83 ? 16.652 3.426 -8.094 1.00 77.50 83 SER A C 1
ATOM 653 O O . SER A 1 83 ? 15.655 2.814 -8.493 1.00 77.50 83 SER A O 1
ATOM 655 N N . GLU A 1 84 ? 17.848 2.848 -8.000 1.00 72.88 84 GLU A N 1
ATOM 656 C CA . GLU A 1 84 ? 18.100 1.447 -8.362 1.00 72.88 84 GLU A CA 1
ATOM 657 C C . GLU A 1 84 ? 17.189 0.488 -7.576 1.00 72.88 84 GLU A C 1
ATOM 659 O O . GLU A 1 84 ? 16.509 -0.353 -8.159 1.00 72.88 84 GLU A O 1
ATOM 664 N N . GLU A 1 85 ? 17.051 0.706 -6.265 1.00 71.81 85 GLU A N 1
ATOM 665 C CA . GLU A 1 85 ? 16.178 -0.083 -5.387 1.00 71.81 85 GLU A CA 1
ATOM 666 C C . GLU A 1 85 ? 14.704 -0.065 -5.833 1.00 71.81 85 GLU A C 1
ATOM 668 O O . GLU A 1 85 ? 14.033 -1.100 -5.854 1.00 71.81 85 GLU A O 1
ATOM 673 N N . LEU A 1 86 ? 14.188 1.104 -6.230 1.00 73.06 86 LEU A N 1
ATOM 674 C CA . LEU A 1 86 ? 12.808 1.231 -6.702 1.00 73.06 86 LEU A CA 1
ATOM 675 C C . LEU A 1 86 ? 12.605 0.597 -8.084 1.00 73.06 86 LEU A C 1
ATOM 677 O O . LEU A 1 86 ? 11.501 0.138 -8.385 1.00 73.06 86 LEU A O 1
ATOM 681 N N . SER A 1 87 ? 13.664 0.546 -8.893 1.00 79.19 87 SER A N 1
ATOM 682 C CA . SER A 1 87 ? 13.651 -0.017 -10.245 1.00 79.19 87 SER A CA 1
ATOM 683 C C . SER A 1 87 ? 13.588 -1.541 -10.232 1.00 79.19 87 SER A C 1
ATOM 685 O O . SER A 1 87 ? 12.826 -2.111 -11.008 1.00 79.19 87 SER A O 1
ATOM 687 N N . ILE A 1 88 ? 14.309 -2.192 -9.311 1.00 86.00 88 ILE A N 1
ATOM 688 C CA . ILE A 1 88 ? 14.358 -3.660 -9.203 1.00 86.00 88 ILE A CA 1
ATOM 689 C C . ILE A 1 88 ? 12.961 -4.237 -8.960 1.00 86.00 88 ILE A C 1
ATOM 691 O O . ILE A 1 88 ? 12.533 -5.157 -9.651 1.00 86.00 88 ILE A O 1
ATOM 695 N N . ARG A 1 89 ? 12.207 -3.686 -7.999 1.00 85.69 89 ARG A N 1
ATOM 696 C CA . ARG A 1 89 ? 10.855 -4.190 -7.705 1.00 85.69 89 ARG A CA 1
ATOM 697 C C . ARG A 1 89 ? 9.894 -3.965 -8.872 1.00 85.69 89 ARG A C 1
ATOM 699 O O . ARG A 1 89 ? 9.093 -4.848 -9.166 1.00 85.69 89 ARG A O 1
ATOM 706 N N . ALA A 1 90 ? 9.959 -2.797 -9.513 1.00 87.75 90 ALA A N 1
ATOM 707 C CA . ALA A 1 90 ? 9.122 -2.494 -10.671 1.00 87.75 90 ALA A CA 1
ATOM 708 C C . ALA A 1 90 ? 9.405 -3.463 -11.828 1.00 87.75 90 ALA A C 1
ATOM 710 O O . ALA A 1 90 ? 8.471 -3.998 -12.412 1.00 87.75 90 ALA A O 1
ATOM 711 N N . GLU A 1 91 ? 10.680 -3.745 -12.093 1.00 90.56 91 GLU A N 1
ATOM 712 C CA . GLU A 1 91 ? 11.115 -4.701 -13.109 1.00 90.56 91 GLU A CA 1
ATOM 713 C C . GLU A 1 91 ? 10.689 -6.139 -12.799 1.00 90.56 91 GLU A C 1
ATOM 715 O O . GLU A 1 91 ? 10.194 -6.836 -13.681 1.00 90.56 91 GLU A O 1
ATOM 720 N N . LEU A 1 92 ? 10.836 -6.587 -11.549 1.00 91.81 92 LEU A N 1
ATOM 721 C CA . LEU A 1 92 ? 10.394 -7.920 -11.132 1.00 91.81 92 LEU A CA 1
ATOM 722 C C . LEU A 1 92 ? 8.887 -8.100 -11.326 1.00 91.81 92 LEU A C 1
ATOM 724 O O . LEU A 1 92 ? 8.456 -9.127 -11.847 1.00 91.81 92 LEU A O 1
ATOM 728 N N . LEU A 1 93 ? 8.089 -7.103 -10.934 1.00 92.44 93 LEU A N 1
ATOM 729 C CA . LEU A 1 93 ? 6.640 -7.132 -11.127 1.00 92.44 93 LEU A CA 1
ATOM 730 C C . LEU A 1 93 ? 6.268 -7.078 -12.610 1.00 92.44 93 LEU A C 1
ATOM 732 O O . LEU A 1 93 ? 5.376 -7.810 -13.027 1.00 92.44 93 LEU A O 1
ATOM 736 N N . GLU A 1 94 ? 6.944 -6.254 -13.407 1.00 92.94 94 GLU A N 1
ATOM 737 C CA . GLU A 1 94 ? 6.723 -6.168 -14.853 1.00 92.94 94 GLU A CA 1
ATOM 738 C C . GLU A 1 94 ? 7.016 -7.505 -15.549 1.00 92.94 94 GLU A C 1
ATOM 740 O O . GLU A 1 94 ? 6.151 -8.041 -16.240 1.00 92.94 94 GLU A O 1
ATOM 745 N N . ASN A 1 95 ? 8.196 -8.081 -15.308 1.00 94.38 95 ASN A N 1
ATOM 746 C CA . ASN A 1 95 ? 8.636 -9.328 -15.935 1.00 94.38 95 ASN A CA 1
ATOM 747 C C . ASN A 1 95 ? 7.871 -10.554 -15.418 1.00 94.38 95 ASN A C 1
ATOM 749 O O . ASN A 1 95 ? 7.647 -11.505 -16.164 1.00 94.38 95 ASN A O 1
ATOM 753 N N . GLY A 1 96 ? 7.481 -10.550 -14.141 1.00 92.94 96 GLY A N 1
ATOM 754 C CA . GLY A 1 96 ? 6.710 -11.633 -13.534 1.00 92.94 96 GLY A CA 1
ATOM 755 C C . GLY A 1 96 ? 5.254 -11.688 -13.999 1.00 92.94 96 GLY A C 1
ATOM 756 O O . GLY A 1 96 ? 4.649 -12.762 -13.960 1.00 92.94 96 GLY A O 1
ATOM 757 N N . GLY A 1 97 ? 4.706 -10.557 -14.458 1.00 95.50 97 GLY A N 1
ATOM 758 C CA . GLY A 1 97 ? 3.385 -10.466 -15.075 1.00 95.50 97 GLY A CA 1
ATOM 759 C C . GLY A 1 97 ? 2.227 -10.974 -14.199 1.00 95.50 97 GLY A C 1
ATOM 760 O O . GLY A 1 97 ? 2.372 -11.113 -12.980 1.00 95.50 97 GLY A O 1
ATOM 761 N N . PRO A 1 98 ? 1.070 -11.290 -14.817 1.00 96.38 98 PRO A N 1
ATOM 762 C CA . PRO A 1 98 ? -0.128 -11.715 -14.095 1.00 96.38 98 PRO A CA 1
ATOM 763 C C . PRO A 1 98 ? 0.087 -12.879 -13.112 1.00 96.38 98 PRO A C 1
ATOM 765 O O . PRO A 1 98 ? -0.393 -12.766 -11.988 1.00 96.38 98 PRO A O 1
ATOM 768 N N . PRO A 1 99 ? 0.850 -13.949 -13.432 1.00 95.88 99 PRO A N 1
ATOM 769 C CA . PRO A 1 99 ? 1.068 -15.040 -12.479 1.00 95.88 99 PRO A CA 1
ATOM 770 C C . PRO A 1 99 ? 1.780 -14.605 -11.193 1.00 95.88 99 PRO A C 1
ATOM 772 O O . PRO A 1 99 ? 1.467 -15.104 -10.114 1.00 95.88 99 PRO A O 1
ATOM 775 N N . LEU A 1 100 ? 2.745 -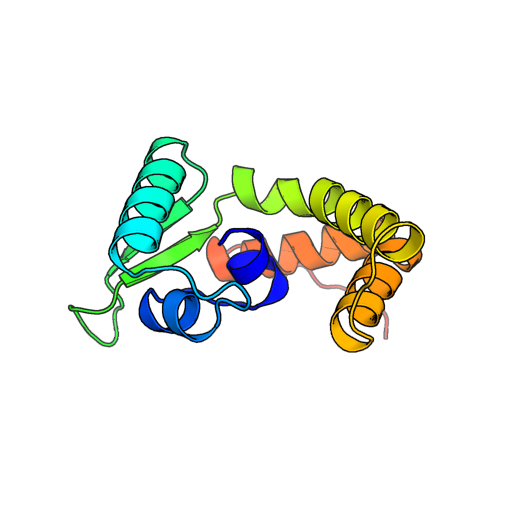13.681 -11.281 1.00 95.00 100 LEU A N 1
ATOM 776 C CA . LEU A 1 100 ? 3.399 -13.148 -10.087 1.00 95.00 100 LEU A CA 1
ATOM 777 C C . LEU A 1 100 ? 2.454 -12.243 -9.293 1.00 95.00 100 LEU A C 1
ATOM 779 O O . LEU A 1 100 ? 2.467 -12.293 -8.067 1.00 95.00 100 LEU A O 1
ATOM 783 N N . TRP A 1 101 ? 1.642 -11.434 -9.976 1.00 95.62 101 TRP A N 1
ATOM 784 C CA . TRP A 1 101 ? 0.690 -10.543 -9.315 1.00 95.62 101 TRP A CA 1
ATOM 785 C C . TRP A 1 101 ? -0.379 -11.317 -8.557 1.00 95.62 101 TRP A C 1
ATOM 787 O O . TRP A 1 101 ? -0.667 -10.944 -7.428 1.00 95.62 101 TRP A O 1
ATOM 797 N N . GLU A 1 102 ? -0.924 -12.392 -9.135 1.00 95.88 102 GLU A N 1
ATOM 798 C CA . GLU A 1 102 ? -1.908 -13.246 -8.458 1.00 95.88 102 GLU A CA 1
ATOM 799 C C . GLU A 1 102 ? -1.327 -13.858 -7.184 1.00 95.88 102 GLU A C 1
ATOM 801 O O . GLU A 1 102 ? -1.890 -13.664 -6.112 1.00 95.88 102 GLU A O 1
ATOM 806 N N . ARG A 1 103 ? -0.135 -14.471 -7.260 1.00 94.81 103 ARG A N 1
ATOM 807 C CA . ARG A 1 103 ? 0.533 -15.019 -6.065 1.00 94.81 103 ARG A CA 1
ATOM 808 C C . ARG A 1 103 ? 0.764 -13.957 -4.996 1.00 94.81 103 ARG A C 1
ATOM 810 O O . ARG A 1 103 ? 0.506 -14.190 -3.823 1.00 94.81 103 ARG A O 1
ATOM 817 N N . PHE A 1 104 ? 1.215 -12.776 -5.407 1.00 95.25 104 PHE A N 1
ATOM 818 C CA . PHE A 1 104 ? 1.435 -11.677 -4.478 1.00 95.25 104 PHE A CA 1
ATOM 819 C C . PHE A 1 104 ? 0.121 -11.158 -3.870 1.00 95.25 104 PHE A C 1
ATOM 821 O O . PHE A 1 104 ? 0.071 -10.822 -2.691 1.00 95.25 104 PHE A O 1
ATOM 828 N N . MET A 1 105 ? -0.969 -11.119 -4.641 1.00 96.94 105 MET A N 1
ATOM 829 C CA . MET A 1 105 ? -2.294 -10.796 -4.111 1.00 96.94 105 MET A CA 1
ATOM 830 C C . MET A 1 105 ? -2.779 -11.856 -3.120 1.00 96.94 105 MET A C 1
ATOM 832 O O . MET A 1 105 ? -3.349 -11.485 -2.098 1.00 96.94 105 MET A O 1
ATOM 836 N N . ASP A 1 106 ? -2.517 -13.140 -3.361 1.00 96.62 106 ASP A N 1
ATOM 837 C CA . ASP A 1 106 ? -2.857 -14.216 -2.424 1.00 96.62 106 ASP A CA 1
ATOM 838 C C . ASP A 1 106 ? -2.081 -14.105 -1.107 1.00 96.62 106 ASP A C 1
ATOM 840 O O . ASP A 1 106 ? -2.675 -14.215 -0.033 1.00 96.62 106 ASP A O 1
ATOM 844 N N . GLU A 1 107 ? -0.788 -13.774 -1.162 1.00 95.62 107 GLU A N 1
ATOM 845 C CA . GLU A 1 107 ? 0.013 -13.459 0.029 1.00 95.62 107 GLU A CA 1
ATOM 846 C C . GLU A 1 107 ? -0.591 -12.284 0.819 1.00 95.62 107 GLU A C 1
ATOM 848 O O . GLU A 1 107 ? -0.757 -12.363 2.040 1.00 95.62 107 GLU A O 1
ATOM 853 N N . LEU A 1 108 ? -1.005 -11.214 0.131 1.00 96.88 108 LEU A N 1
ATOM 854 C CA . LEU A 1 108 ? -1.663 -10.070 0.771 1.00 96.88 108 LEU A CA 1
ATOM 855 C C . LEU A 1 108 ? -3.022 -10.448 1.372 1.00 96.88 108 LEU A C 1
ATOM 857 O O . LEU A 1 108 ? -3.362 -9.973 2.458 1.00 96.88 108 LEU A O 1
ATOM 861 N N . ARG A 1 109 ? -3.811 -11.297 0.703 1.00 97.56 109 ARG A N 1
ATOM 862 C CA . ARG A 1 109 ? -5.085 -11.805 1.240 1.00 97.56 109 ARG A CA 1
ATOM 863 C C . ARG A 1 109 ? -4.847 -12.635 2.492 1.00 97.56 109 ARG A C 1
ATOM 865 O O . ARG A 1 109 ? -5.571 -12.464 3.474 1.00 97.56 109 ARG A O 1
ATOM 872 N N . HIS A 1 110 ? -3.823 -13.483 2.498 1.00 95.69 110 HIS A N 1
ATOM 873 C CA . HIS A 1 110 ? -3.436 -14.224 3.690 1.00 95.69 110 HIS A CA 1
ATOM 874 C C . HIS A 1 110 ? -3.084 -13.272 4.841 1.00 95.69 110 HIS A C 1
ATOM 876 O O . HIS A 1 110 ? -3.672 -13.352 5.920 1.00 95.69 110 HIS A O 1
ATOM 882 N N . GLU A 1 111 ? -2.195 -12.308 4.596 1.00 94.56 111 GLU A N 1
ATOM 883 C CA . GLU A 1 111 ? -1.698 -11.398 5.628 1.00 94.56 111 GLU A CA 1
ATOM 884 C C . GLU A 1 111 ? -2.779 -10.447 6.180 1.00 94.56 111 GLU A C 1
ATOM 886 O O . GLU A 1 111 ? -2.835 -10.168 7.389 1.00 94.56 111 GLU A O 1
ATOM 891 N N . HIS A 1 112 ? -3.619 -9.894 5.306 1.00 95.88 112 HIS A N 1
ATOM 892 C CA . HIS A 1 112 ? -4.554 -8.827 5.664 1.00 95.88 112 HIS A CA 1
ATOM 893 C C . HIS A 1 112 ? -5.966 -9.314 5.971 1.00 95.88 112 HIS A C 1
ATOM 895 O O . HIS A 1 112 ? -6.651 -8.671 6.773 1.00 95.88 112 HIS A O 1
ATOM 901 N N . LEU A 1 113 ? -6.393 -10.418 5.355 1.00 95.94 113 LEU A N 1
ATOM 902 C CA . LEU A 1 113 ? -7.754 -10.947 5.466 1.00 95.94 113 LEU A CA 1
ATOM 903 C C . LEU A 1 113 ? -7.810 -12.299 6.193 1.00 95.94 113 LEU A C 1
ATOM 905 O O . LEU A 1 113 ? -8.904 -12.758 6.511 1.00 95.94 113 LEU A O 1
ATOM 909 N N . GLY A 1 114 ? -6.663 -12.930 6.475 1.00 93.00 114 GLY A N 1
ATOM 910 C CA . GLY A 1 114 ? -6.612 -14.261 7.083 1.00 93.00 114 GLY A CA 1
ATOM 911 C C . GLY A 1 114 ? -7.068 -15.374 6.136 1.00 93.00 114 GLY A C 1
ATOM 912 O O . GLY A 1 114 ? -7.516 -16.421 6.602 1.00 93.00 114 GLY A O 1
ATOM 913 N N . ALA A 1 115 ? -6.995 -15.147 4.820 1.00 90.94 115 ALA A N 1
ATOM 914 C CA . ALA A 1 115 ? -7.282 -16.176 3.824 1.00 90.94 115 ALA A CA 1
ATOM 915 C C . ALA A 1 115 ? -6.279 -17.346 3.942 1.00 90.94 115 ALA A C 1
ATOM 917 O O . ALA A 1 115 ? -5.140 -17.124 4.357 1.00 90.94 115 ALA A O 1
ATOM 918 N N . PRO A 1 116 ? -6.654 -18.593 3.617 1.00 87.00 116 PRO A N 1
ATOM 919 C CA . PRO A 1 116 ? -5.696 -19.697 3.558 1.00 87.00 116 PRO A CA 1
ATOM 920 C C . PRO A 1 116 ? -4.598 -19.425 2.514 1.00 87.00 116 PRO A C 1
ATOM 922 O O . PRO A 1 116 ? -4.860 -18.805 1.486 1.00 87.00 116 PRO A O 1
ATOM 925 N N . ILE A 1 117 ? -3.368 -19.878 2.787 1.00 75.88 117 ILE A N 1
ATOM 926 C CA . ILE A 1 117 ? -2.285 -19.862 1.792 1.00 75.88 117 ILE A CA 1
ATOM 927 C C . ILE A 1 117 ? -2.509 -21.049 0.858 1.00 75.88 117 ILE A C 1
ATOM 929 O O . ILE A 1 117 ? -2.184 -22.181 1.219 1.00 75.88 117 ILE A O 1
ATOM 933 N N . ASP A 1 118 ? -3.021 -20.799 -0.341 1.00 64.62 118 ASP A N 1
ATOM 934 C CA . ASP A 1 118 ? -3.032 -21.800 -1.406 1.00 64.62 118 ASP A CA 1
ATOM 935 C C . ASP A 1 118 ? -1.698 -21.725 -2.165 1.00 64.62 118 ASP A C 1
ATOM 937 O O . ASP A 1 118 ? -1.544 -21.014 -3.157 1.00 64.62 118 ASP A O 1
ATOM 941 N N . HIS A 1 119 ? -0.685 -22.444 -1.678 1.00 60.00 119 HIS A N 1
ATOM 942 C CA . HIS A 1 119 ? 0.562 -22.638 -2.419 1.00 60.00 119 HIS A CA 1
ATOM 943 C C . HIS A 1 119 ? 0.870 -24.124 -2.602 1.00 60.00 119 HIS A C 1
ATOM 945 O O . HIS A 1 119 ? 1.568 -24.734 -1.797 1.00 60.00 119 HIS A O 1
ATOM 951 N N . GLU A 1 120 ? 0.448 -24.674 -3.741 1.00 47.09 120 GLU A N 1
ATOM 952 C CA . GLU A 1 120 ? 1.337 -25.553 -4.503 1.00 47.09 120 GLU A CA 1
ATOM 953 C C . GLU A 1 120 ? 2.248 -24.651 -5.358 1.00 47.09 120 GLU A C 1
ATOM 955 O O . GLU A 1 120 ? 1.913 -24.255 -6.473 1.00 47.09 120 GLU A O 1
ATOM 960 N N . GLY A 1 121 ? 3.391 -24.245 -4.801 1.00 46.62 121 GLY A N 1
ATOM 961 C CA . GLY A 1 121 ? 4.507 -23.696 -5.581 1.00 46.62 121 GLY A CA 1
ATOM 962 C C . GLY A 1 121 ? 5.399 -24.838 -6.096 1.00 46.62 121 GLY A C 1
ATOM 963 O O . GLY A 1 121 ? 5.473 -25.869 -5.426 1.00 46.62 121 GLY A O 1
ATOM 964 N N . PRO A 1 122 ? 6.069 -24.712 -7.259 1.00 46.69 122 PRO A N 1
ATOM 965 C CA . PRO A 1 122 ? 6.814 -25.822 -7.844 1.00 46.69 122 PRO A CA 1
ATOM 966 C C . PRO A 1 122 ? 8.074 -26.130 -7.023 1.00 46.69 122 PRO A C 1
ATO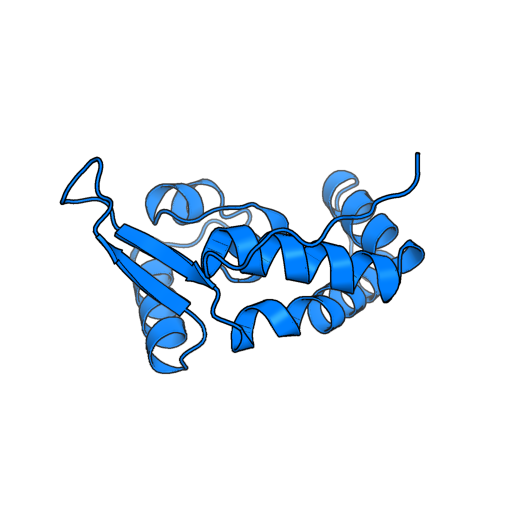M 968 O O . PRO A 1 122 ? 8.836 -25.223 -6.686 1.00 46.69 122 PRO A O 1
ATOM 971 N N . THR A 1 123 ? 8.260 -27.416 -6.718 1.00 38.66 123 THR A N 1
ATOM 972 C CA . THR A 1 123 ? 9.536 -28.028 -6.302 1.00 38.66 123 THR A CA 1
ATOM 973 C C . THR A 1 123 ? 10.631 -27.818 -7.331 1.00 38.66 123 THR A C 1
ATOM 975 O O . THR A 1 123 ? 10.301 -27.923 -8.537 1.00 38.66 123 THR A O 1
#

Mean predicted aligned error: 5.48 Å

Solvent-accessible surface area (backbone atoms only — not comparable to full-atom values): 7094 Å² total; per-residue (Å²): 103,72,69,41,34,74,79,60,67,40,36,36,68,67,48,49,47,73,66,33,89,84,63,58,52,71,69,59,50,51,53,52,52,50,52,36,37,76,70,55,32,34,50,79,44,74,29,92,90,40,87,86,42,50,38,48,27,59,28,72,72,45,47,71,42,50,66,59,52,30,52,52,35,41,53,41,60,76,77,44,99,62,56,71,77,64,38,52,57,20,49,52,44,50,76,46,35,70,71,46,49,52,55,52,39,47,53,48,36,25,76,44,69,67,44,79,82,89,70,92,68,88,130

Sequence (123 aa):
ILRDMIFGGRRHFREMLNGSIEGIASNILADRLKRLMELGMLTKADDPSHKQKAIYSLTEMAITLVPIMAHLGAWGRVWLPVSEELSIRAELLENGGPPLWERFMDELRHEHLGAPIDHEGPT

Secondary structure (DSSP, 8-state):
-HHHHHHH---BHHHHHHT-TT---HHHHHHHHHHHHHTTSEEEEE-TT-TT-EEEEE-HHHHTTHHHHHHHHHHHHHHS---HHHHHHHHHHHHHHHHHHHHHHHHHHHHHH----------

Radius of gyration: 15.42 Å; Cα contacts (8 Å, |Δi|>4): 124; chains: 1; bounding box: 32×43×42 Å

Nearest PDB structures (foldseek):
  7dvs-assembly1_B  TM=6.848E-01  e=5.760E-02  Streptococcus agalactiae
  2nnn-assembly4_G  TM=6.421E-0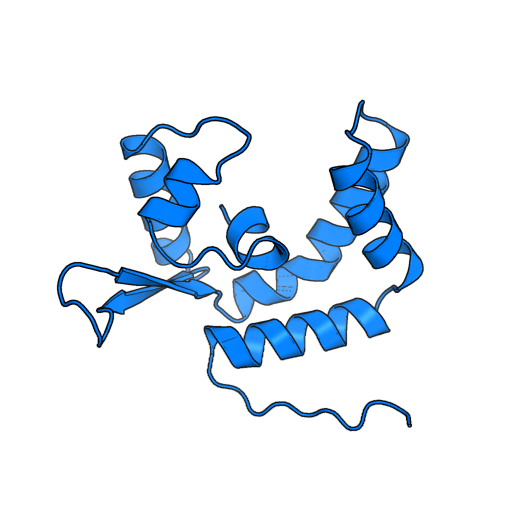1  e=4.540E-02  Pseudomonas aeruginosa
  7dvr-assembly1_A-2  TM=5.170E-01  e=1.555E-02  Streptococcus agalactiae NEM316
  2nnn-assembly3_F  TM=6.128E-01  e=6.114E-02  Pseudomonas aeruginosa
  7dvt-assembly1_A  TM=5.163E-01  e=2.359E-02  Streptococcus agalactiae NEM316

pLDDT: mean 88.79, std 12.01, range [38.66, 98.5]

Foldseek 3Di:
DLCCCLVVVDFWLVCCCVVPPPNDDSVRSVVVLVVCVVVVQWDWDADPVDRVIITIAGDLVSLVCQLVVLVVLLVCLVPHPDDPVSNVVSVCDVVVDPVVSVLSSLVSCCVRVVDDNPDPDPD